Protein AF-A0A3A4JD15-F1 (afdb_monomer_lite)

Radius of gyration: 14.25 Å; chains: 1; bounding box: 43×35×20 Å

pLDDT: mean 82.92, std 19.9, range [36.0, 97.88]

Secondary structure (DSSP, 8-state):
----TTSSSTTS---S-PPPTTT--SS----HHHHT--HHHHTSPPPHHHHHHHHHS-TT-HHHHHHHHHHTT---

Foldseek 3Di:
DDDPPVVVVVVVPQQQFQAQLVQLDSDDDQDCVNSVHDPNLGRHGYDPLLVVCNVVDDTRDPSSNVVSVVCSPPDD

Structure (mmCIF, N/CA/C/O backbone):
data_AF-A0A3A4JD15-F1
#
_entry.id   AF-A0A3A4JD15-F1
#
loop_
_atom_site.group_PDB
_atom_site.id
_atom_site.type_symbol
_atom_site.label_atom_id
_atom_site.label_alt_id
_atom_site.label_comp_id
_atom_site.label_asym_id
_atom_site.label_entity_id
_atom_site.label_seq_id
_atom_site.pdbx_PDB_ins_code
_atom_site.Cartn_x
_atom_site.Cartn_y
_atom_site.Cartn_z
_atom_site.occupancy
_atom_site.B_iso_or_equiv
_atom_site.auth_seq_id
_atom_site.auth_comp_id
_atom_site.auth_asym_id
_atom_site.auth_atom_id
_atom_site.pdbx_PDB_model_num
ATOM 1 N N . MET A 1 1 ? -33.254 -24.737 -7.576 1.00 41.72 1 MET A N 1
ATOM 2 C CA . MET A 1 1 ? -32.201 -24.423 -8.564 1.00 41.72 1 MET A CA 1
ATOM 3 C C . MET A 1 1 ? -31.036 -23.843 -7.786 1.00 41.72 1 MET A C 1
ATOM 5 O O . MET A 1 1 ? -31.151 -22.740 -7.276 1.00 41.72 1 MET A O 1
ATOM 9 N N . ILE A 1 2 ? -30.014 -24.663 -7.542 1.00 43.47 2 ILE A N 1
ATOM 10 C CA . ILE A 1 2 ? -28.888 -24.339 -6.661 1.00 43.47 2 ILE A CA 1
ATOM 11 C C . ILE A 1 2 ? -27.937 -23.477 -7.489 1.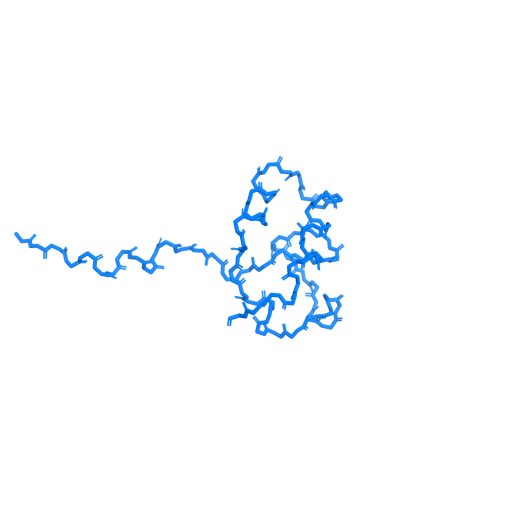00 43.47 2 ILE A C 1
ATOM 13 O O . ILE A 1 2 ? -27.252 -23.988 -8.370 1.00 43.47 2 ILE A O 1
ATOM 17 N N . GLN A 1 3 ? -27.983 -22.162 -7.288 1.00 48.34 3 GLN A N 1
ATOM 18 C CA . GLN A 1 3 ? -27.034 -21.252 -7.919 1.00 48.34 3 GLN A CA 1
ATOM 19 C C . GLN A 1 3 ? -25.651 -21.530 -7.316 1.00 48.34 3 GLN A C 1
ATOM 21 O O . GLN A 1 3 ? -25.488 -21.506 -6.098 1.00 48.34 3 GLN A O 1
ATOM 26 N N . ASN A 1 4 ? -24.697 -21.883 -8.179 1.00 43.62 4 ASN A N 1
ATOM 27 C CA . ASN A 1 4 ? -23.310 -22.208 -7.854 1.00 43.62 4 ASN A CA 1
ATOM 28 C C . ASN A 1 4 ? -22.686 -21.127 -6.957 1.00 43.62 4 ASN A C 1
ATOM 30 O O . ASN A 1 4 ? -22.321 -20.049 -7.415 1.00 43.62 4 ASN A O 1
ATOM 34 N N . THR A 1 5 ? -22.507 -21.436 -5.677 1.00 47.28 5 THR A N 1
ATOM 35 C CA . THR A 1 5 ? -21.935 -20.541 -4.660 1.00 47.28 5 THR A CA 1
ATOM 36 C C . THR A 1 5 ? -20.431 -20.293 -4.813 1.00 47.28 5 THR A C 1
ATOM 38 O O . THR A 1 5 ? -19.872 -19.519 -4.045 1.00 47.28 5 THR A O 1
ATOM 41 N N . LYS A 1 6 ? -19.763 -20.902 -5.803 1.00 48.84 6 LYS A N 1
ATOM 42 C CA . LYS A 1 6 ? -18.308 -20.773 -6.003 1.00 48.84 6 LYS A CA 1
ATOM 43 C C . LYS A 1 6 ? -17.875 -19.541 -6.803 1.00 48.84 6 LYS A C 1
ATOM 45 O O . LYS A 1 6 ? -16.733 -19.123 -6.672 1.00 48.84 6 LYS A O 1
ATOM 50 N N . GLU A 1 7 ? -18.756 -18.935 -7.598 1.00 41.84 7 GLU A N 1
ATOM 51 C CA . GLU A 1 7 ? -18.380 -17.787 -8.449 1.00 41.84 7 GLU A CA 1
ATOM 52 C C . GLU A 1 7 ? -18.587 -16.424 -7.770 1.00 41.84 7 GLU A C 1
ATOM 54 O O . GLU A 1 7 ? -18.042 -15.419 -8.217 1.00 41.84 7 GLU A O 1
ATOM 59 N N . ILE A 1 8 ? -19.299 -16.382 -6.640 1.00 42.78 8 ILE A N 1
ATOM 60 C CA . ILE A 1 8 ? -19.488 -15.149 -5.855 1.00 42.78 8 ILE A CA 1
ATOM 61 C C . ILE A 1 8 ? -18.283 -14.882 -4.930 1.00 42.78 8 ILE A C 1
ATOM 63 O O . ILE A 1 8 ? -18.080 -13.755 -4.487 1.00 42.78 8 ILE A O 1
ATOM 67 N N . GLU A 1 9 ? -17.416 -15.869 -4.685 1.00 41.12 9 GLU A N 1
ATOM 68 C CA . GLU A 1 9 ? -16.230 -15.674 -3.835 1.00 41.12 9 GLU A CA 1
ATOM 69 C C . GLU A 1 9 ? -15.092 -14.906 -4.520 1.00 41.12 9 GLU A C 1
ATOM 71 O O . GLU A 1 9 ? -14.254 -14.334 -3.831 1.00 41.12 9 GLU A O 1
ATOM 76 N N . ILE A 1 10 ? -15.099 -14.790 -5.851 1.00 47.19 10 ILE A N 1
ATOM 77 C CA . ILE A 1 10 ? -14.106 -13.996 -6.599 1.00 47.19 10 ILE A CA 1
ATOM 78 C C . ILE A 1 10 ? -14.502 -12.504 -6.624 1.00 47.19 10 ILE A C 1
ATOM 80 O O . ILE A 1 10 ? -13.655 -11.619 -6.707 1.00 47.19 10 ILE A O 1
ATOM 84 N N . LEU A 1 11 ? -15.791 -12.202 -6.426 1.00 41.44 11 LEU A N 1
ATOM 85 C CA . LEU A 1 11 ? -16.322 -10.842 -6.253 1.00 41.44 11 LEU A CA 1
ATOM 86 C C . LEU A 1 11 ? -16.411 -10.411 -4.778 1.00 41.44 11 LEU A C 1
ATOM 88 O O . LEU A 1 11 ? -16.996 -9.377 -4.468 1.00 41.44 11 LEU A O 1
ATOM 92 N N . LYS A 1 12 ? -15.736 -11.141 -3.878 1.00 46.66 12 LYS A N 1
ATOM 93 C CA . LYS A 1 12 ? -15.108 -10.541 -2.689 1.00 46.66 12 LYS A CA 1
ATOM 94 C C . LYS A 1 12 ? -13.814 -9.787 -3.052 1.00 46.66 12 LYS A C 1
ATOM 96 O O . LYS A 1 12 ? -12.999 -9.536 -2.179 1.00 46.66 12 LYS A O 1
ATOM 101 N N . GLY A 1 13 ? -13.601 -9.448 -4.331 1.00 36.00 13 GLY A N 1
ATOM 102 C CA . GLY A 1 13 ? -13.619 -8.053 -4.803 1.00 36.00 13 GLY A CA 1
ATOM 103 C C . GLY A 1 13 ? -12.603 -7.083 -4.196 1.00 36.00 13 GLY A C 1
ATOM 104 O O . GLY A 1 13 ? -12.764 -5.875 -4.347 1.00 36.00 13 GLY A O 1
ATOM 105 N N . GLY A 1 14 ? -11.583 -7.587 -3.504 1.00 42.09 14 GLY A N 1
ATOM 106 C CA . GLY A 1 14 ? -10.442 -6.811 -3.053 1.00 42.09 14 GLY A CA 1
ATOM 107 C C . GLY A 1 14 ? -9.686 -6.328 -4.277 1.00 42.09 14 GLY A C 1
ATOM 108 O O . GLY A 1 14 ? -9.053 -7.106 -4.986 1.00 42.09 14 GLY A O 1
ATOM 109 N N . ILE A 1 15 ? -9.813 -5.042 -4.556 1.00 50.59 15 ILE A N 1
ATOM 110 C CA . ILE A 1 15 ? -9.018 -4.339 -5.548 1.00 50.59 15 ILE A CA 1
ATOM 111 C C . ILE A 1 15 ? -7.545 -4.671 -5.249 1.00 50.59 15 ILE A C 1
ATOM 113 O O . ILE A 1 15 ? -7.087 -4.457 -4.128 1.00 50.59 15 ILE A O 1
ATOM 117 N N . LEU A 1 16 ? -6.848 -5.287 -6.213 1.00 62.41 16 LEU A N 1
ATOM 118 C CA . LEU A 1 16 ? -5.452 -5.747 -6.123 1.00 62.41 16 LEU A CA 1
ATOM 119 C C . LEU A 1 16 ? -4.489 -4.553 -6.016 1.00 62.41 16 LEU A C 1
ATOM 121 O O . LEU A 1 16 ? -3.778 -4.216 -6.963 1.00 62.41 16 LEU A O 1
ATOM 125 N N . MET A 1 17 ? -4.559 -3.828 -4.901 1.00 77.38 17 MET A N 1
ATOM 126 C CA . MET A 1 17 ? -3.877 -2.557 -4.688 1.00 77.38 17 MET A CA 1
ATOM 127 C C . MET A 1 17 ? -3.477 -2.438 -3.220 1.00 77.38 17 MET A C 1
ATOM 129 O O . MET A 1 17 ? -4.289 -2.079 -2.369 1.00 77.38 17 MET A O 1
ATOM 133 N N . SER A 1 18 ? -2.209 -2.713 -2.923 1.00 90.88 18 SER A N 1
ATOM 134 C CA . SER A 1 18 ? -1.631 -2.434 -1.608 1.00 90.88 18 SER A CA 1
ATOM 135 C C . SER A 1 18 ? -1.462 -0.929 -1.391 1.00 90.88 18 SER A C 1
ATOM 137 O O . SER A 1 18 ? -1.297 -0.163 -2.350 1.00 90.88 18 SER A O 1
ATOM 139 N N . LEU A 1 19 ? -1.467 -0.485 -0.130 1.00 94.69 19 LEU A N 1
ATOM 140 C CA . LEU A 1 19 ? -1.239 0.925 0.179 1.00 94.69 19 LEU A CA 1
ATOM 141 C C . LEU A 1 19 ? 0.165 1.348 -0.250 1.00 94.69 19 LEU A C 1
ATOM 143 O O . LEU A 1 19 ? 1.150 0.634 -0.065 1.00 94.69 19 LEU A O 1
ATOM 147 N N . CYS A 1 20 ? 0.269 2.558 -0.792 1.00 95.25 20 CYS A N 1
ATOM 148 C CA . CYS A 1 20 ? 1.552 3.121 -1.167 1.00 95.25 20 CYS A CA 1
ATOM 149 C C . CYS A 1 20 ? 2.397 3.444 0.083 1.00 95.25 20 CYS A C 1
ATOM 151 O O . CYS A 1 20 ? 1.996 4.302 0.875 1.00 95.25 20 CYS A O 1
ATOM 153 N N . PRO A 1 21 ? 3.607 2.876 0.241 1.00 95.75 21 PRO A N 1
ATOM 154 C CA . PRO A 1 21 ? 4.491 3.187 1.369 1.00 95.75 21 PRO A CA 1
ATOM 155 C C . PRO A 1 21 ? 5.095 4.601 1.306 1.00 95.75 21 PRO A C 1
ATOM 157 O O . PRO A 1 21 ? 5.757 5.031 2.251 1.00 95.75 21 PRO A O 1
ATOM 160 N N . VAL A 1 22 ? 4.878 5.337 0.211 1.00 96.19 22 VAL A N 1
ATOM 161 C CA . VAL A 1 22 ? 5.343 6.722 0.028 1.00 96.19 22 VAL A CA 1
ATOM 162 C C . VAL A 1 22 ? 4.275 7.719 0.469 1.00 96.19 22 VAL A C 1
ATOM 164 O O . VAL A 1 22 ? 4.551 8.595 1.284 1.00 96.19 22 VAL A O 1
ATOM 167 N N . CYS A 1 23 ? 3.051 7.584 -0.051 1.00 95.56 23 CYS A N 1
ATOM 168 C CA . CYS A 1 23 ? 1.981 8.565 0.153 1.00 95.56 23 CYS A CA 1
ATOM 169 C C . CYS A 1 23 ? 0.719 8.016 0.828 1.00 95.56 23 CYS A C 1
ATOM 171 O O . CYS A 1 23 ? -0.252 8.752 0.965 1.00 95.56 23 CYS A O 1
ATOM 173 N N . GLY A 1 24 ? 0.690 6.741 1.225 1.00 93.25 24 GLY A N 1
ATOM 174 C CA . GLY A 1 24 ? -0.403 6.140 1.995 1.00 93.25 24 GLY A CA 1
ATOM 175 C C . GLY A 1 24 ? -1.731 6.000 1.248 1.00 93.25 24 GLY A C 1
ATOM 176 O O . GLY A 1 24 ? -2.738 5.694 1.876 1.00 93.25 24 GLY A O 1
ATOM 177 N N . ARG A 1 25 ? -1.774 6.247 -0.066 1.00 92.38 25 ARG A N 1
ATOM 178 C CA . ARG A 1 25 ? -2.979 6.068 -0.890 1.00 92.38 25 ARG A CA 1
ATOM 179 C C . ARG A 1 25 ? -3.013 4.664 -1.486 1.00 92.38 25 ARG A C 1
ATOM 181 O O . ARG A 1 25 ? -1.965 4.136 -1.848 1.00 92.38 25 ARG A O 1
ATOM 188 N N . ALA A 1 26 ? -4.212 4.103 -1.629 1.00 86.81 26 ALA A N 1
ATOM 189 C CA . ALA A 1 26 ? -4.423 2.890 -2.422 1.00 86.81 26 ALA A CA 1
ATOM 190 C C . ALA A 1 26 ? -4.259 3.188 -3.923 1.00 86.81 26 ALA A C 1
ATOM 192 O O . ALA A 1 26 ? -3.594 2.448 -4.637 1.00 86.81 26 ALA A O 1
ATOM 193 N N . TYR A 1 27 ? -4.786 4.333 -4.374 1.00 86.88 27 TYR A N 1
ATOM 194 C CA . TYR A 1 27 ? -4.684 4.818 -5.752 1.00 86.88 27 TYR A CA 1
ATOM 195 C C . TYR A 1 27 ? -3.666 5.961 -5.825 1.00 86.88 27 TYR A C 1
ATOM 197 O O . TYR A 1 27 ? -3.928 7.080 -5.375 1.00 86.88 27 TYR A O 1
ATOM 205 N N . CYS A 1 28 ? -2.480 5.675 -6.354 1.00 89.44 28 CYS A N 1
ATOM 206 C CA . CYS A 1 28 ? -1.446 6.673 -6.608 1.00 89.44 28 CYS A CA 1
ATOM 207 C C . CYS A 1 28 ? -0.616 6.302 -7.833 1.00 89.44 28 CYS A C 1
ATOM 209 O O . CYS A 1 28 ? -0.538 5.130 -8.191 1.00 89.44 28 CYS A O 1
ATOM 211 N N . ASP A 1 29 ? 0.098 7.285 -8.366 1.00 90.44 29 ASP A N 1
ATOM 212 C CA . ASP A 1 29 ? 0.913 7.123 -9.571 1.00 90.44 29 ASP A CA 1
ATOM 213 C C . ASP A 1 29 ? 2.392 6.818 -9.271 1.00 90.44 29 ASP A C 1
ATOM 215 O O . ASP A 1 29 ? 3.225 6.860 -10.174 1.00 90.44 29 ASP A O 1
ATOM 219 N N . HIS A 1 30 ? 2.744 6.512 -8.012 1.00 93.62 30 HIS A N 1
ATOM 220 C CA . HIS A 1 30 ? 4.113 6.117 -7.675 1.00 93.62 30 HIS A CA 1
ATOM 221 C C . HIS A 1 30 ? 4.445 4.767 -8.305 1.00 93.62 30 HIS A C 1
ATOM 223 O O . HIS A 1 30 ? 3.799 3.752 -8.033 1.00 93.62 30 HIS A O 1
ATOM 229 N N . THR A 1 31 ? 5.508 4.760 -9.097 1.00 93.75 31 THR A N 1
ATOM 230 C CA . THR A 1 31 ? 6.066 3.576 -9.743 1.00 93.75 31 THR A CA 1
ATOM 231 C C . THR A 1 31 ? 6.560 2.554 -8.711 1.00 93.75 31 THR A C 1
ATOM 233 O O . THR A 1 31 ? 6.908 2.930 -7.585 1.00 93.75 31 THR A O 1
ATOM 236 N N . PRO A 1 32 ? 6.690 1.264 -9.081 1.00 93.12 32 PRO A N 1
ATOM 237 C CA . PRO A 1 32 ? 7.284 0.250 -8.205 1.00 93.12 32 PRO A CA 1
ATOM 238 C C . PRO A 1 32 ? 8.650 0.686 -7.652 1.00 93.12 32 PRO A C 1
ATOM 240 O O . PRO A 1 32 ? 8.913 0.572 -6.457 1.00 93.12 32 PRO A O 1
ATOM 243 N N . LYS A 1 33 ? 9.477 1.320 -8.496 1.00 95.75 33 LYS A N 1
ATOM 244 C CA . LYS A 1 33 ? 10.777 1.882 -8.105 1.00 95.75 33 LYS A CA 1
ATOM 245 C C . LYS A 1 33 ? 10.663 2.949 -7.011 1.00 95.75 33 LYS A C 1
ATOM 247 O O . LYS A 1 33 ? 11.470 2.940 -6.088 1.00 95.75 33 LYS A O 1
ATOM 252 N N . GLU A 1 34 ? 9.695 3.859 -7.101 1.00 95.56 34 GLU A N 1
ATOM 253 C CA . GLU A 1 34 ? 9.466 4.895 -6.078 1.00 95.56 34 GLU A CA 1
ATOM 254 C C . GLU A 1 34 ? 8.903 4.309 -4.784 1.00 95.56 34 GLU A C 1
ATOM 256 O O . GLU A 1 34 ? 9.275 4.741 -3.695 1.00 95.56 34 GLU A O 1
ATOM 261 N N . ARG A 1 35 ? 8.040 3.295 -4.901 1.00 93.75 35 ARG A N 1
ATOM 262 C CA . ARG A 1 35 ? 7.512 2.537 -3.761 1.00 93.75 35 ARG A CA 1
ATOM 263 C C . ARG A 1 35 ? 8.565 1.638 -3.105 1.00 93.75 35 ARG A C 1
ATOM 265 O O . ARG A 1 35 ? 8.356 1.211 -1.975 1.00 93.75 35 ARG A O 1
ATOM 272 N N . GLY A 1 36 ? 9.672 1.361 -3.796 1.00 95.69 36 GLY A N 1
ATOM 273 C CA . GLY A 1 36 ? 10.683 0.396 -3.373 1.00 95.69 36 GLY A CA 1
ATOM 274 C C . GLY A 1 36 ? 10.199 -1.053 -3.446 1.00 95.69 36 GLY A C 1
ATOM 275 O O . GLY A 1 36 ? 10.735 -1.885 -2.733 1.00 95.69 36 GLY A O 1
ATOM 276 N N . GLN A 1 37 ? 9.195 -1.345 -4.275 1.00 93.81 37 GLN A N 1
ATOM 277 C CA . GLN A 1 37 ? 8.545 -2.651 -4.413 1.00 93.81 37 GLN A CA 1
ATOM 278 C C . GLN A 1 37 ? 8.711 -3.185 -5.847 1.00 93.81 37 GLN A C 1
ATOM 280 O O . GLN A 1 37 ? 8.980 -2.435 -6.788 1.00 93.81 37 GLN A O 1
ATOM 285 N N . THR A 1 38 ? 8.522 -4.484 -6.034 1.00 94.50 38 THR A N 1
ATOM 286 C CA . THR A 1 38 ? 8.286 -5.119 -7.336 1.00 94.50 38 THR A CA 1
ATOM 287 C C . THR A 1 38 ? 6.848 -4.879 -7.805 1.00 94.50 38 THR A C 1
ATOM 289 O O . THR A 1 38 ? 5.972 -4.522 -7.016 1.00 94.50 38 THR A O 1
ATOM 292 N N . GLU A 1 39 ? 6.570 -5.091 -9.096 1.00 90.56 39 GLU A N 1
ATOM 293 C CA . GLU A 1 39 ? 5.199 -4.991 -9.628 1.00 90.56 39 GLU A CA 1
ATOM 294 C C . GLU A 1 39 ? 4.239 -5.965 -8.934 1.00 90.56 39 GLU A C 1
ATOM 296 O O . GLU A 1 39 ? 3.114 -5.596 -8.611 1.00 90.56 39 GLU A O 1
ATOM 301 N N . VAL A 1 40 ? 4.708 -7.178 -8.631 1.00 90.69 40 VAL A N 1
ATOM 302 C CA . VAL A 1 40 ? 3.909 -8.220 -7.972 1.00 90.69 40 VAL A CA 1
ATOM 303 C C . VAL A 1 40 ? 3.511 -7.787 -6.555 1.00 90.69 40 VAL A C 1
ATOM 305 O O . VAL A 1 40 ? 2.325 -7.801 -6.227 1.00 90.69 40 VAL A O 1
ATOM 308 N N . GLU A 1 41 ? 4.464 -7.293 -5.756 1.00 92.06 41 GLU A N 1
ATOM 309 C CA . GLU A 1 41 ? 4.211 -6.717 -4.419 1.00 92.06 41 GLU A CA 1
ATOM 310 C C . GLU A 1 41 ? 3.282 -5.493 -4.471 1.00 92.06 41 GLU A C 1
ATOM 312 O O . GLU A 1 41 ? 2.509 -5.239 -3.547 1.00 92.06 41 GLU A O 1
ATOM 317 N N . MET A 1 42 ? 3.321 -4.724 -5.560 1.00 90.25 42 MET A N 1
A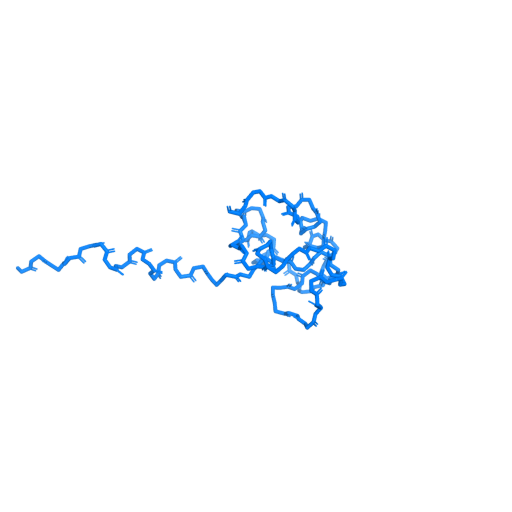TOM 318 C CA . MET A 1 42 ? 2.441 -3.571 -5.752 1.00 90.25 42 MET A CA 1
ATOM 319 C C . MET A 1 42 ? 0.977 -3.984 -5.963 1.00 90.25 42 MET A C 1
ATOM 321 O O . MET A 1 42 ? 0.066 -3.292 -5.507 1.00 90.25 42 MET A O 1
ATOM 325 N N . THR A 1 43 ? 0.765 -5.118 -6.633 1.00 87.62 43 THR A N 1
ATOM 326 C CA . THR A 1 43 ? -0.558 -5.667 -6.973 1.00 87.62 43 THR A CA 1
ATOM 327 C C . THR A 1 43 ? -1.119 -6.639 -5.937 1.00 87.62 43 THR A C 1
ATOM 329 O O . THR A 1 43 ? -2.175 -7.227 -6.155 1.00 87.62 43 THR A O 1
ATOM 332 N N . ARG A 1 44 ? -0.446 -6.842 -4.801 1.00 89.62 44 ARG A N 1
ATOM 333 C CA . ARG A 1 44 ? -0.996 -7.688 -3.735 1.00 89.62 44 ARG A CA 1
ATOM 334 C C . ARG A 1 44 ? -2.268 -7.054 -3.136 1.00 89.62 44 ARG A C 1
ATOM 336 O O . ARG A 1 44 ? -2.379 -5.823 -3.112 1.00 89.62 44 ARG A O 1
ATOM 343 N N . PRO A 1 45 ? -3.213 -7.854 -2.615 1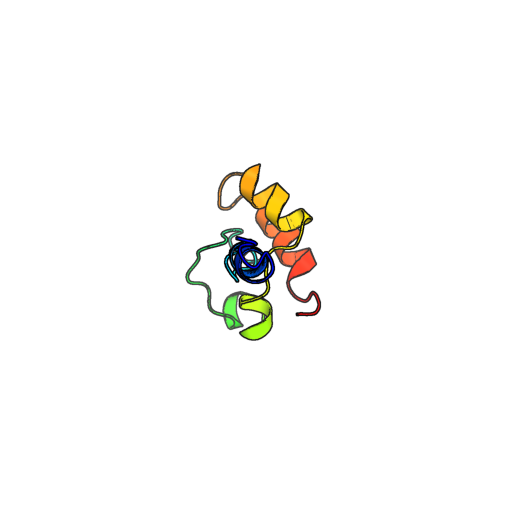.00 91.25 45 PRO A N 1
ATOM 344 C CA . PRO A 1 45 ? -4.352 -7.321 -1.875 1.00 91.25 45 PRO A CA 1
ATOM 345 C C . PRO A 1 45 ? -3.904 -6.606 -0.591 1.00 91.25 45 PRO A C 1
ATOM 347 O O . PRO A 1 45 ? -2.826 -6.873 -0.048 1.00 91.25 45 PRO A O 1
ATOM 350 N N . LEU A 1 46 ? -4.751 -5.706 -0.089 1.00 91.94 46 LEU A N 1
ATOM 351 C CA . LEU A 1 46 ? -4.574 -5.100 1.231 1.00 91.94 46 LEU A CA 1
ATOM 352 C C . LEU A 1 46 ? -4.584 -6.187 2.310 1.00 91.94 46 LEU A C 1
ATOM 354 O O . LEU A 1 46 ? -5.425 -7.085 2.292 1.00 91.94 46 LEU A O 1
ATOM 358 N N . THR A 1 47 ? -3.664 -6.084 3.264 1.00 93.00 47 THR A N 1
ATOM 359 C CA . THR A 1 47 ? -3.750 -6.847 4.515 1.00 93.00 47 THR A CA 1
ATOM 360 C C . THR A 1 47 ? -4.899 -6.322 5.380 1.00 93.00 47 THR A C 1
ATOM 362 O O . THR A 1 47 ? -5.342 -5.186 5.204 1.00 93.00 47 THR A O 1
ATOM 365 N N . ASP A 1 48 ? -5.348 -7.102 6.367 1.00 93.06 48 ASP A N 1
ATOM 366 C CA . ASP A 1 48 ? -6.403 -6.673 7.301 1.00 93.06 48 ASP A CA 1
ATOM 367 C C . ASP A 1 48 ? -6.061 -5.345 8.007 1.00 93.06 48 ASP A C 1
ATOM 369 O O . ASP A 1 48 ? -6.927 -4.498 8.234 1.00 93.06 48 ASP A O 1
ATOM 373 N N . GLU A 1 49 ? -4.781 -5.136 8.335 1.00 94.88 49 GLU A N 1
ATOM 374 C CA . GLU A 1 49 ? -4.308 -3.906 8.976 1.00 94.88 49 GLU A CA 1
ATOM 375 C C . GLU A 1 49 ? -4.333 -2.717 8.009 1.00 94.88 49 GLU A C 1
ATOM 377 O O . GLU A 1 49 ? -4.777 -1.628 8.382 1.00 94.88 49 GLU A O 1
ATOM 382 N N . GLU A 1 50 ? -3.907 -2.920 6.760 1.00 94.56 50 GLU A N 1
ATOM 383 C CA . GLU A 1 50 ? -3.971 -1.896 5.716 1.00 94.56 50 GLU A CA 1
ATOM 384 C C . GLU A 1 50 ? -5.409 -1.529 5.348 1.00 94.56 50 GLU A C 1
ATOM 386 O O . GLU A 1 50 ? -5.706 -0.345 5.200 1.00 94.56 50 GLU A O 1
ATOM 391 N N . GLN A 1 51 ? -6.305 -2.515 5.249 1.00 94.19 51 GLN A N 1
ATOM 392 C CA . GLN A 1 51 ? -7.731 -2.307 4.995 1.00 94.19 51 GLN A CA 1
ATOM 393 C C . GLN A 1 51 ? -8.345 -1.427 6.087 1.00 94.19 51 GLN A C 1
ATOM 395 O O . GLN A 1 51 ? -8.998 -0.426 5.794 1.00 94.19 51 GLN A O 1
ATOM 400 N N . LYS A 1 52 ? -8.056 -1.742 7.354 1.00 95.12 52 LYS A N 1
ATOM 401 C CA . LYS A 1 52 ? -8.559 -0.978 8.494 1.00 95.12 52 LYS A CA 1
ATOM 402 C C . LYS A 1 52 ? -8.106 0.481 8.456 1.00 95.12 52 LYS A C 1
ATOM 404 O O . LYS A 1 52 ? -8.926 1.385 8.584 1.00 95.12 52 LYS A O 1
ATOM 409 N N . VAL A 1 53 ? -6.809 0.739 8.260 1.00 95.94 53 VAL A N 1
ATOM 410 C CA . VAL A 1 53 ? -6.335 2.132 8.196 1.00 95.94 53 VAL A CA 1
ATOM 411 C C . VAL A 1 53 ? -6.794 2.838 6.929 1.00 95.94 53 VAL A C 1
ATOM 413 O O . VAL A 1 53 ? -6.958 4.052 6.959 1.00 95.94 53 VAL A O 1
ATOM 416 N N . TRP A 1 54 ? -7.018 2.117 5.828 1.00 93.31 54 TRP A N 1
ATOM 417 C CA . TRP A 1 54 ? -7.563 2.692 4.604 1.00 93.31 54 TRP A CA 1
ATOM 418 C C . TRP A 1 54 ? -8.968 3.272 4.821 1.00 93.31 54 TRP A C 1
ATOM 420 O O . TRP A 1 54 ? -9.220 4.377 4.338 1.00 93.31 54 TRP A O 1
ATOM 430 N N . GLU A 1 55 ? -9.816 2.576 5.587 1.00 93.69 55 GLU A N 1
ATOM 431 C CA . GLU A 1 55 ? -11.183 2.988 5.943 1.00 93.69 55 GLU A CA 1
ATOM 432 C C . GLU A 1 55 ? -11.237 4.067 7.038 1.00 93.69 55 GLU A C 1
ATOM 434 O O . GLU A 1 55 ? -12.072 4.968 6.978 1.00 93.69 55 GLU A O 1
ATOM 439 N N . GLU A 1 56 ? -10.363 3.981 8.046 1.00 95.62 56 GLU A N 1
ATOM 440 C CA . GLU A 1 56 ? -10.425 4.840 9.240 1.00 95.62 56 GLU A CA 1
ATOM 441 C C . GLU A 1 56 ? -9.698 6.182 9.077 1.00 95.62 56 GLU A C 1
ATOM 443 O O . GLU A 1 56 ? -10.035 7.161 9.745 1.00 95.62 56 GLU A O 1
ATOM 448 N N . GLU A 1 57 ? -8.671 6.238 8.230 1.00 95.94 57 GLU A N 1
ATOM 449 C CA . GLU A 1 57 ? -7.773 7.387 8.156 1.00 95.94 57 GLU A CA 1
ATOM 450 C C . GLU A 1 57 ? -7.963 8.189 6.862 1.00 95.94 57 GLU A C 1
ATOM 452 O O . GLU A 1 57 ? -8.284 7.630 5.808 1.00 95.94 57 GLU A O 1
ATOM 457 N N . PRO A 1 58 ? -7.684 9.503 6.874 1.00 92.50 58 PRO A N 1
ATOM 458 C CA . PRO A 1 58 ? -7.647 10.282 5.645 1.00 92.50 58 PRO A CA 1
ATOM 459 C C . PRO A 1 58 ? -6.496 9.834 4.734 1.00 92.50 58 PRO A C 1
ATOM 461 O O . PRO A 1 58 ? -5.480 9.283 5.173 1.00 92.50 58 PRO A O 1
ATOM 464 N N . ASP A 1 59 ? -6.634 10.100 3.441 1.00 87.88 59 ASP A N 1
ATOM 465 C CA . ASP A 1 59 ? -5.568 9.850 2.475 1.00 87.88 59 ASP A CA 1
ATOM 466 C C . ASP A 1 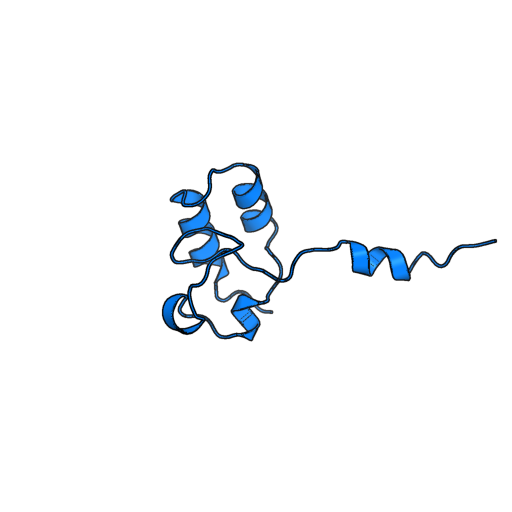59 ? -4.318 10.674 2.785 1.00 87.88 59 ASP A C 1
ATOM 468 O O . ASP A 1 59 ? -4.392 11.862 3.095 1.00 87.88 59 ASP A O 1
ATOM 472 N N . GLY A 1 60 ? -3.149 10.040 2.683 1.00 86.25 60 GLY A N 1
ATOM 473 C CA . GLY A 1 60 ? -1.886 10.683 3.043 1.00 86.25 60 GLY A CA 1
ATOM 474 C C . GLY A 1 60 ? -1.605 10.751 4.541 1.00 86.25 60 GLY A C 1
ATOM 475 O O . GLY A 1 60 ? -0.619 11.378 4.926 1.00 86.25 60 GLY A O 1
ATOM 476 N N . SER A 1 61 ? -2.416 10.115 5.397 1.00 95.19 61 SER A N 1
ATOM 477 C CA . SER A 1 61 ? -2.107 10.071 6.826 1.00 95.19 61 SER A CA 1
ATOM 478 C C . SER A 1 61 ? -0.785 9.342 7.089 1.00 95.19 61 SER A C 1
ATOM 480 O O . SER A 1 61 ? -0.447 8.337 6.451 1.00 95.19 61 SER A O 1
ATOM 482 N N . LEU A 1 62 ? -0.041 9.823 8.089 1.00 96.25 62 LEU A N 1
ATOM 483 C CA . LEU A 1 62 ? 1.204 9.184 8.526 1.00 96.25 62 LEU A CA 1
ATOM 484 C C . LEU A 1 62 ? 0.976 7.735 8.977 1.00 96.25 62 LEU A C 1
ATOM 486 O O . LEU A 1 62 ? 1.869 6.903 8.835 1.00 96.25 62 LEU A O 1
ATOM 490 N N . LYS A 1 63 ? -0.227 7.421 9.473 1.00 96.75 63 LYS A N 1
ATOM 491 C CA . LYS A 1 63 ? -0.604 6.073 9.898 1.00 96.75 63 LYS A CA 1
ATOM 492 C C . LYS A 1 63 ? -0.766 5.125 8.706 1.00 96.75 63 LYS A C 1
ATOM 494 O O . LYS A 1 63 ? -0.188 4.043 8.751 1.00 96.75 63 LYS A O 1
ATOM 499 N N . LYS A 1 64 ? -1.436 5.538 7.614 1.00 95.44 64 LYS A N 1
ATOM 500 C CA . LYS A 1 64 ? -1.493 4.738 6.369 1.00 95.44 64 LYS A CA 1
ATOM 501 C C . LYS A 1 64 ? -0.090 4.469 5.830 1.00 95.44 64 LYS A C 1
ATOM 503 O O . LYS A 1 64 ? 0.229 3.334 5.501 1.00 95.44 64 LYS A O 1
ATOM 508 N N . ILE A 1 65 ? 0.769 5.493 5.801 1.00 97.25 65 ILE A N 1
ATOM 509 C CA . ILE A 1 65 ? 2.161 5.366 5.336 1.00 97.25 65 ILE A CA 1
ATOM 510 C C . ILE A 1 65 ? 2.951 4.376 6.206 1.00 97.25 65 ILE A C 1
ATOM 512 O O . ILE A 1 65 ? 3.688 3.546 5.677 1.00 97.25 65 ILE A O 1
ATOM 516 N N . ALA A 1 66 ? 2.813 4.450 7.532 1.00 97.88 66 ALA A N 1
ATOM 517 C CA . ALA A 1 66 ? 3.527 3.567 8.452 1.00 97.88 66 ALA A CA 1
ATOM 518 C C . ALA A 1 66 ? 3.120 2.095 8.279 1.00 97.88 66 ALA A C 1
ATOM 520 O O . ALA A 1 66 ? 3.991 1.230 8.181 1.00 97.88 66 ALA A O 1
ATOM 521 N N . VAL A 1 67 ? 1.816 1.820 8.188 1.00 97.12 67 VAL A N 1
ATOM 522 C CA . VAL A 1 67 ? 1.295 0.462 7.964 1.00 97.12 67 VAL A CA 1
ATOM 523 C C . VAL A 1 67 ? 1.692 -0.048 6.575 1.00 97.12 67 VAL A C 1
ATOM 525 O O . VAL A 1 67 ? 2.211 -1.154 6.458 1.00 97.12 67 VAL A O 1
ATOM 528 N N . ALA A 1 68 ? 1.572 0.779 5.534 1.00 95.81 68 ALA A N 1
ATOM 529 C CA . ALA A 1 68 ? 2.003 0.425 4.182 1.00 95.81 68 ALA A CA 1
ATOM 530 C C . ALA A 1 68 ? 3.489 0.033 4.123 1.00 95.81 68 ALA A C 1
ATOM 532 O O . ALA A 1 68 ? 3.847 -0.962 3.502 1.00 95.81 68 ALA A O 1
ATOM 533 N N . LYS A 1 69 ? 4.369 0.777 4.811 1.00 96.88 69 LYS A N 1
ATOM 534 C CA . LYS A 1 69 ? 5.804 0.446 4.900 1.00 96.88 69 LYS A CA 1
ATOM 535 C C . LYS A 1 69 ? 6.060 -0.884 5.599 1.00 96.88 69 LYS A C 1
ATOM 537 O O . LYS A 1 69 ? 6.940 -1.622 5.172 1.00 96.88 69 LYS A O 1
ATOM 542 N N . LYS A 1 70 ? 5.310 -1.177 6.662 1.00 97.50 70 LYS A N 1
ATOM 543 C CA . LYS A 1 70 ? 5.427 -2.430 7.417 1.00 97.50 70 LYS A CA 1
ATOM 544 C C . LYS A 1 70 ? 5.118 -3.646 6.540 1.00 97.50 70 LYS A C 1
ATOM 546 O O . LYS A 1 70 ? 5.840 -4.629 6.630 1.00 97.50 70 LYS A O 1
ATOM 551 N N . HIS A 1 71 ? 4.095 -3.544 5.693 1.00 95.88 71 HIS A N 1
ATOM 552 C CA . HIS A 1 71 ? 3.597 -4.648 4.866 1.00 95.88 71 HIS A CA 1
ATOM 553 C C . HIS A 1 71 ? 4.101 -4.611 3.411 1.00 95.88 71 HIS A C 1
ATOM 555 O O . HIS A 1 71 ? 3.673 -5.407 2.577 1.00 95.88 71 HIS A O 1
ATOM 561 N N . ALA A 1 72 ? 4.985 -3.675 3.045 1.00 94.50 72 ALA A N 1
ATOM 562 C CA . ALA A 1 72 ? 5.398 -3.456 1.653 1.00 94.50 72 ALA A CA 1
ATOM 563 C C . ALA A 1 72 ? 6.004 -4.707 0.980 1.00 94.50 72 ALA A C 1
ATOM 565 O O . ALA A 1 72 ? 5.882 -4.863 -0.233 1.00 94.50 72 ALA A O 1
ATOM 566 N N . HIS A 1 73 ? 6.603 -5.598 1.768 1.00 95.31 73 HIS A N 1
ATOM 567 C CA . HIS A 1 73 ? 7.305 -6.800 1.304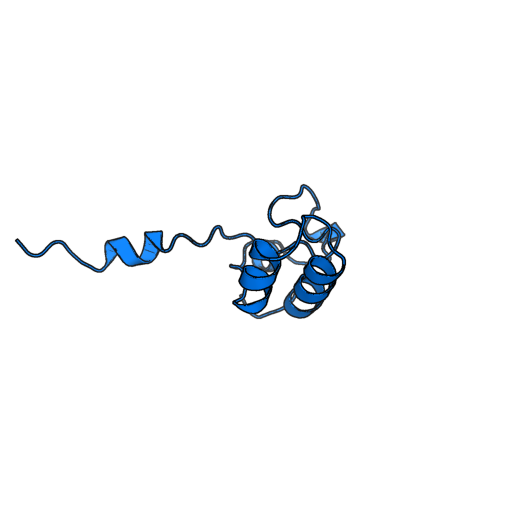 1.00 95.31 73 HIS A CA 1
ATOM 568 C C . HIS A 1 73 ? 6.704 -8.090 1.858 1.00 95.31 73 HIS A C 1
ATOM 570 O O . HIS A 1 73 ? 7.382 -9.116 1.943 1.00 95.31 73 HIS A O 1
ATOM 576 N N . ASP A 1 74 ? 5.445 -8.031 2.287 1.00 93.56 74 ASP A N 1
ATOM 577 C CA . ASP A 1 74 ? 4.735 -9.234 2.689 1.00 93.56 74 ASP A CA 1
ATOM 578 C C . ASP A 1 74 ? 4.650 -10.210 1.503 1.00 93.56 74 ASP A C 1
ATOM 580 O O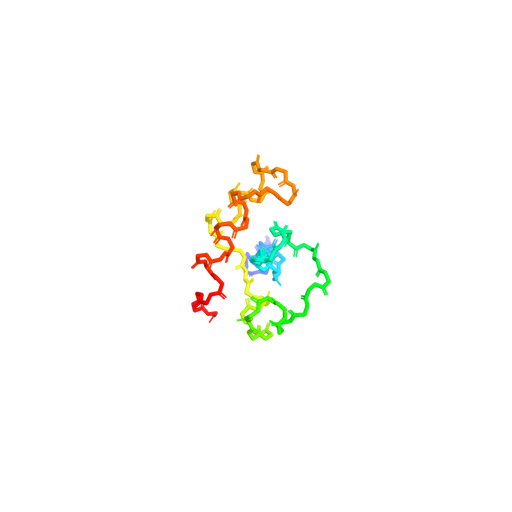 . ASP A 1 74 ? 4.529 -9.768 0.354 1.00 93.56 74 ASP A O 1
ATOM 584 N N . PRO A 1 75 ? 4.709 -11.530 1.758 1.00 87.25 75 PRO A N 1
ATOM 585 C CA . PRO A 1 75 ? 4.564 -12.533 0.710 1.00 87.25 75 PRO A CA 1
ATOM 586 C C . PRO A 1 75 ? 3.274 -12.322 -0.095 1.00 87.25 75 PRO A C 1
ATOM 588 O O . PRO A 1 75 ? 2.211 -12.109 0.490 1.00 87.25 75 PRO A O 1
ATOM 591 N N . VAL A 1 76 ? 3.392 -12.387 -1.425 1.00 79.94 76 VAL A N 1
ATOM 592 C CA . VAL A 1 76 ? 2.283 -12.226 -2.384 1.00 79.94 76 VAL A CA 1
ATOM 593 C C . VAL A 1 76 ? 1.633 -13.562 -2.707 1.00 79.94 76 VAL A C 1
ATOM 595 O O . VAL A 1 76 ? 2.387 -14.547 -2.891 1.00 79.94 76 VAL A O 1
#

Sequence (76 aa):
MIQNTKEIEILKGGILMSLCPVCGRAYCDHTPKERGQTEVEMTRPLTDEEQKVWEEEPDGSLKKIAVAKKHAHDPV